Protein AF-A0A942GNR8-F1 (afdb_monomer)

Sequence (118 aa):
LREPFSQRLVIIVHYRSLEGLLPPEVYRCLSNPEVEPWDILPNLAETAQARCFTLIPFSGLGARTGMLLGFKPDVVTVSRGERSWCFESSVVLGLTRRSFGPVAEYEALLPPELLQAG

pLDDT: mean 86.1, std 9.36, range [50.94, 94.69]

Foldseek 3Di:
DAQPPPRFWEKEFELVVCVVVDDPLLSVQLPDPVHDSCVCLVVCVPDPQNVQWDWGWDQDPPRDTDIFIKGFDQWDWDDDVVDIQIDGRRYIYGYDNDDPDPPDPDGIDGDVVSVVVD

Secondary structure (DSSP, 8-state):
-B-TTT--EEEEEEGGGGTTTS-HHHHHHHH-TTS-TTTTHHHHTTSTTGGGEEEEEEE-TTS-EEEEEEE--SEEEEEETTEEEEEESSEEEEEE-S-S-TT---SEE--GGGGT--

Nearest PDB structures (foldseek):
  8u1v-assembly1_B  TM=6.216E-01  e=3.385E+00  Norovirus Hu/GII.4/Sydney/NSW0514/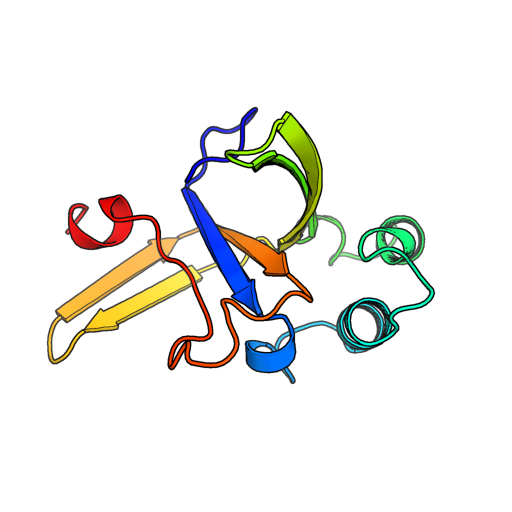2012/AU

Structure (mmCIF, N/CA/C/O backbone):
data_AF-A0A942GNR8-F1
#
_entry.id   AF-A0A942GNR8-F1
#
loop_
_atom_site.group_PDB
_atom_site.id
_atom_site.type_symbol
_atom_site.label_atom_id
_atom_site.label_alt_id
_atom_site.label_comp_id
_atom_site.label_asym_id
_atom_site.label_entity_id
_atom_site.label_seq_id
_atom_site.pdbx_PDB_ins_code
_atom_site.Cartn_x
_atom_site.Cartn_y
_atom_site.Cartn_z
_atom_site.occupancy
_atom_site.B_iso_or_equiv
_atom_site.auth_seq_id
_atom_site.auth_comp_id
_atom_site.auth_asym_id
_atom_site.auth_atom_id
_atom_site.pdbx_PDB_model_num
ATOM 1 N N . LEU A 1 1 ? -5.459 10.924 6.199 1.00 71.62 1 LEU A N 1
ATOM 2 C CA . LEU A 1 1 ? -4.868 11.044 4.838 1.00 71.62 1 LEU A CA 1
ATOM 3 C C . LEU A 1 1 ? -5.948 10.696 3.815 1.00 71.62 1 LEU A C 1
ATOM 5 O O . LEU A 1 1 ? -6.652 9.714 4.040 1.00 71.62 1 LEU A O 1
ATOM 9 N N . ARG A 1 2 ? -6.112 11.483 2.745 1.00 79.19 2 ARG A N 1
ATOM 10 C CA . ARG A 1 2 ? -7.140 11.263 1.711 1.00 79.19 2 ARG A CA 1
ATOM 11 C C . ARG A 1 2 ? -6.538 11.303 0.310 1.00 79.19 2 ARG A C 1
ATOM 13 O O . ARG A 1 2 ? -5.587 12.043 0.077 1.00 79.19 2 ARG A O 1
ATOM 20 N N . GLU A 1 3 ? -7.102 10.516 -0.597 1.00 77.88 3 GLU A N 1
ATOM 21 C CA . GLU A 1 3 ? -6.772 10.545 -2.023 1.00 77.88 3 GLU A CA 1
ATOM 22 C C . GLU A 1 3 ? -7.411 11.795 -2.663 1.00 77.88 3 GLU A C 1
ATOM 24 O O . GLU A 1 3 ? -8.597 12.044 -2.431 1.00 77.88 3 GLU A O 1
ATOM 29 N N . PRO A 1 4 ? -6.655 12.618 -3.409 1.00 73.50 4 PRO A N 1
ATOM 30 C CA . PRO A 1 4 ? -7.090 13.965 -3.779 1.00 73.50 4 PRO A CA 1
ATOM 31 C C . PRO A 1 4 ? -8.331 14.008 -4.680 1.00 73.50 4 PRO A C 1
ATOM 33 O O . PRO A 1 4 ? -9.095 14.968 -4.581 1.00 73.50 4 PRO A O 1
ATOM 36 N N . PHE A 1 5 ? -8.577 12.989 -5.507 1.00 75.69 5 PHE A N 1
ATOM 37 C CA . PHE A 1 5 ? -9.702 12.973 -6.442 1.00 75.69 5 PHE A CA 1
ATOM 38 C C . PHE A 1 5 ? -10.970 12.365 -5.834 1.00 75.69 5 PHE A C 1
ATOM 40 O O . PHE A 1 5 ? -12.015 13.009 -5.836 1.00 75.69 5 PHE A O 1
ATOM 47 N N . SER A 1 6 ? -10.905 11.147 -5.288 1.00 79.25 6 SER A N 1
ATOM 48 C CA . SER A 1 6 ? -12.085 10.464 -4.730 1.00 79.25 6 SER A CA 1
ATOM 49 C C . SER A 1 6 ? -12.329 10.736 -3.247 1.00 79.25 6 SER A C 1
ATOM 51 O O . SER A 1 6 ? -13.329 10.270 -2.702 1.00 79.25 6 SER A O 1
ATOM 53 N N . GLN A 1 7 ? -11.421 11.451 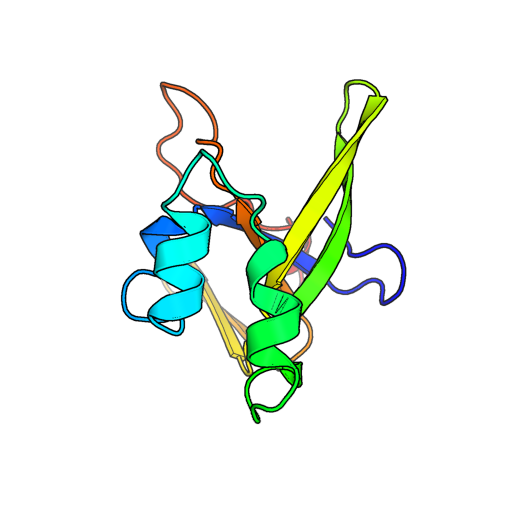-2.573 1.00 84.81 7 GLN A N 1
ATOM 54 C CA . GLN A 1 7 ? -11.472 11.746 -1.135 1.00 84.81 7 GLN A CA 1
ATOM 55 C C . GLN A 1 7 ? -11.519 10.499 -0.231 1.00 84.81 7 GLN A C 1
ATOM 57 O O . GLN A 1 7 ? -11.771 10.617 0.975 1.00 84.81 7 GLN A O 1
ATOM 62 N N . ARG A 1 8 ? -11.232 9.310 -0.783 1.00 87.12 8 ARG A N 1
ATOM 63 C CA . ARG A 1 8 ? -11.134 8.050 -0.036 1.00 87.12 8 ARG A CA 1
ATOM 64 C C . ARG A 1 8 ? -10.025 8.126 1.000 1.00 87.12 8 ARG A C 1
ATOM 66 O O . ARG A 1 8 ? -8.992 8.759 0.770 1.00 87.12 8 ARG A O 1
ATOM 73 N N . LEU A 1 9 ? -10.236 7.464 2.134 1.00 90.75 9 LEU A N 1
ATOM 74 C CA . LEU A 1 9 ? -9.213 7.352 3.168 1.00 90.75 9 LEU A CA 1
ATOM 75 C C . LEU A 1 9 ? -8.064 6.492 2.647 1.00 90.75 9 LEU A C 1
ATOM 77 O O . LEU A 1 9 ? -8.287 5.458 2.018 1.00 90.75 9 LEU A O 1
ATOM 81 N N . VAL A 1 10 ? -6.837 6.932 2.913 1.00 92.62 10 VAL A N 1
ATOM 82 C CA . VAL A 1 10 ? -5.634 6.220 2.479 1.00 92.62 10 VAL A CA 1
ATOM 83 C C . VAL A 1 10 ? -4.854 5.753 3.698 1.00 92.62 10 VAL A C 1
ATOM 85 O O . VAL A 1 10 ? -4.354 6.580 4.460 1.00 92.62 10 VAL A O 1
ATOM 88 N N . ILE A 1 11 ? -4.735 4.437 3.869 1.00 93.75 11 ILE A N 1
ATOM 89 C CA . ILE A 1 11 ? -3.801 3.830 4.824 1.00 93.75 11 ILE A CA 1
ATOM 90 C C . ILE A 1 11 ? -2.468 3.680 4.106 1.00 93.75 11 ILE A C 1
ATOM 92 O O . ILE A 1 11 ? -2.409 3.038 3.062 1.00 93.75 11 ILE A O 1
ATOM 96 N N . ILE A 1 12 ? -1.395 4.258 4.639 1.00 93.12 12 ILE A N 1
ATOM 97 C CA . ILE A 1 12 ? -0.059 4.037 4.075 1.00 93.12 12 ILE A CA 1
ATOM 98 C C . ILE A 1 12 ? 0.521 2.801 4.733 1.00 93.12 12 ILE A C 1
ATOM 100 O O . ILE A 1 12 ? 0.599 2.761 5.953 1.00 93.12 12 ILE A O 1
ATOM 104 N N . VAL A 1 13 ? 0.935 1.812 3.953 1.00 94.25 13 VAL A N 1
ATOM 105 C CA . VAL A 1 13 ? 1.447 0.539 4.472 1.00 94.25 13 VAL A CA 1
ATOM 106 C C . VAL A 1 13 ? 2.750 0.177 3.783 1.00 94.25 13 VAL A C 1
ATOM 108 O O . VAL A 1 13 ? 2.924 0.395 2.578 1.00 94.25 13 VAL A O 1
ATOM 111 N N . HIS A 1 14 ? 3.690 -0.357 4.556 1.00 93.75 14 HIS A N 1
ATOM 112 C CA . HIS A 1 14 ? 4.916 -0.893 3.999 1.00 93.75 14 HIS A CA 1
ATOM 113 C C . HIS A 1 14 ? 4.597 -2.148 3.176 1.00 93.75 14 HIS A C 1
ATOM 115 O O . HIS A 1 14 ? 3.924 -3.054 3.658 1.00 93.75 14 HIS A O 1
ATOM 121 N N . TYR A 1 15 ? 5.081 -2.234 1.932 1.00 93.69 15 TYR A N 1
ATOM 122 C CA . TYR A 1 15 ? 4.672 -3.321 1.023 1.00 93.69 15 TYR A CA 1
ATOM 123 C C . TYR A 1 15 ? 4.957 -4.731 1.572 1.00 93.69 15 TYR A C 1
ATOM 125 O O . TYR A 1 15 ? 4.219 -5.665 1.271 1.00 93.69 15 TYR A O 1
ATOM 133 N N . ARG A 1 16 ? 6.011 -4.879 2.387 1.00 93.06 16 ARG A N 1
ATOM 134 C CA . ARG A 1 16 ? 6.390 -6.158 3.016 1.00 93.06 16 ARG A CA 1
ATOM 135 C C . ARG A 1 16 ? 5.300 -6.730 3.921 1.00 93.06 16 ARG A C 1
ATOM 137 O O . ARG A 1 16 ? 5.152 -7.941 3.975 1.00 93.06 16 ARG A O 1
ATOM 144 N N . SER A 1 17 ? 4.489 -5.885 4.555 1.00 92.00 17 SER A N 1
ATOM 145 C CA . SER A 1 17 ? 3.373 -6.325 5.404 1.00 92.00 17 SER A CA 1
ATOM 146 C C . SER A 1 17 ? 2.249 -7.000 4.612 1.00 92.00 17 SER A C 1
ATOM 148 O O . SER A 1 17 ? 1.346 -7.584 5.199 1.00 92.00 17 SER A O 1
ATOM 150 N N . LEU A 1 18 ? 2.280 -6.898 3.278 1.00 91.69 18 LEU A N 1
ATOM 151 C CA . LEU A 1 18 ? 1.318 -7.512 2.364 1.00 91.69 18 LEU A CA 1
ATOM 152 C C . LEU A 1 18 ? 1.927 -8.679 1.569 1.00 91.69 18 LEU A C 1
ATOM 154 O O . LEU A 1 18 ? 1.384 -9.072 0.531 1.00 91.69 18 LEU A O 1
ATOM 158 N N . GLU A 1 19 ? 3.059 -9.225 2.017 1.00 91.88 19 GLU A N 1
ATOM 159 C CA . GLU A 1 19 ? 3.629 -10.438 1.434 1.00 91.88 19 GLU A CA 1
ATOM 160 C C . GLU A 1 19 ? 2.604 -11.582 1.467 1.00 91.88 19 GLU A C 1
ATOM 162 O O . GLU A 1 19 ? 1.949 -11.831 2.476 1.00 91.88 19 GLU A O 1
ATOM 167 N N . GLY A 1 20 ? 2.405 -12.240 0.322 1.00 90.44 20 GLY A N 1
ATOM 168 C CA . GLY A 1 20 ? 1.382 -13.278 0.152 1.00 90.44 20 GLY A CA 1
ATOM 169 C C . GLY A 1 20 ? -0.050 -12.770 -0.074 1.00 90.44 20 GLY A C 1
ATOM 170 O O . GLY A 1 20 ? -0.892 -13.558 -0.496 1.00 90.44 20 GLY A O 1
ATOM 171 N N . LEU A 1 21 ? -0.332 -11.478 0.142 1.00 89.88 21 LEU A N 1
ATOM 172 C CA . LEU A 1 21 ? -1.639 -10.865 -0.154 1.00 89.88 21 LEU A CA 1
ATOM 173 C C . LEU A 1 21 ? -1.674 -10.167 -1.517 1.00 89.88 21 LEU A C 1
ATOM 175 O O . LEU A 1 21 ? -2.723 -10.093 -2.155 1.00 89.88 21 LEU A O 1
ATOM 179 N N . LEU A 1 22 ? -0.536 -9.635 -1.965 1.00 91.19 22 LEU A N 1
ATOM 180 C CA . LEU A 1 22 ? -0.417 -9.011 -3.281 1.00 91.19 22 LEU A CA 1
ATOM 181 C C . LEU A 1 22 ? -0.158 -10.055 -4.377 1.00 91.19 22 LEU A C 1
ATOM 183 O O . LEU A 1 22 ? 0.502 -11.065 -4.115 1.00 91.19 22 LEU A O 1
ATOM 187 N N . PRO A 1 23 ? -0.578 -9.788 -5.629 1.00 90.69 23 PRO A N 1
ATOM 188 C CA . PRO A 1 23 ? -0.134 -10.576 -6.769 1.00 90.69 23 PRO A CA 1
ATOM 189 C C . PRO A 1 23 ? 1.407 -10.644 -6.821 1.00 90.69 23 PRO A C 1
ATOM 191 O O . PRO A 1 23 ? 2.066 -9.615 -6.611 1.00 90.69 23 PRO A O 1
ATOM 194 N N . PRO A 1 24 ? 2.012 -11.816 -7.092 1.00 91.56 24 PRO A N 1
ATOM 195 C CA . PRO A 1 24 ? 3.464 -11.999 -7.013 1.00 91.56 24 PRO A CA 1
ATOM 196 C C . PRO A 1 24 ? 4.278 -11.019 -7.870 1.00 91.56 24 PRO A C 1
ATOM 198 O O . PRO A 1 24 ? 5.361 -10.581 -7.486 1.00 91.56 24 PRO A O 1
ATOM 201 N N . GLU A 1 25 ? 3.781 -10.654 -9.045 1.00 91.69 25 GLU A N 1
ATOM 202 C CA . GLU A 1 25 ? 4.380 -9.669 -9.945 1.00 91.69 25 GLU A CA 1
ATOM 203 C C . GLU A 1 25 ? 4.378 -8.251 -9.365 1.00 91.69 25 GLU A C 1
ATOM 205 O O . GLU A 1 25 ? 5.383 -7.547 -9.484 1.00 91.69 25 GLU A O 1
ATOM 210 N N . VAL A 1 26 ? 3.316 -7.867 -8.655 1.00 92.69 26 VAL A N 1
ATOM 211 C CA . VAL A 1 26 ? 3.223 -6.572 -7.972 1.00 92.69 26 VAL A CA 1
ATOM 212 C C . VAL A 1 26 ? 4.193 -6.527 -6.803 1.00 92.69 26 VAL A C 1
ATOM 214 O O . VAL A 1 26 ? 4.949 -5.565 -6.667 1.00 92.69 26 VAL A O 1
ATOM 217 N N . TYR A 1 27 ? 4.233 -7.587 -5.993 1.00 93.94 27 TYR A N 1
ATOM 218 C CA . TYR A 1 27 ? 5.173 -7.677 -4.877 1.00 93.94 27 TYR A CA 1
ATOM 219 C C . TYR A 1 27 ? 6.630 -7.625 -5.359 1.00 93.94 27 TYR A C 1
ATOM 221 O O . TYR A 1 27 ? 7.429 -6.856 -4.824 1.00 93.94 27 TYR A O 1
ATOM 229 N N . ARG A 1 28 ? 6.973 -8.363 -6.426 1.00 93.56 28 ARG A N 1
ATOM 230 C CA . ARG A 1 28 ? 8.313 -8.309 -7.038 1.00 93.56 28 ARG A CA 1
ATOM 231 C C . ARG A 1 28 ? 8.668 -6.907 -7.530 1.00 93.56 28 ARG A C 1
ATOM 233 O O . ARG A 1 28 ? 9.765 -6.438 -7.233 1.00 93.56 28 ARG A O 1
ATOM 240 N N . CYS A 1 29 ? 7.752 -6.221 -8.215 1.00 94.00 29 CYS A N 1
ATOM 241 C CA . CYS A 1 29 ? 7.958 -4.832 -8.637 1.00 94.00 29 CYS A CA 1
ATOM 242 C C . CYS A 1 29 ? 8.205 -3.907 -7.431 1.00 94.00 29 CYS A C 1
ATOM 244 O O . CYS A 1 29 ? 9.167 -3.141 -7.415 1.00 94.00 29 CYS A O 1
ATOM 246 N N . LEU A 1 30 ? 7.409 -4.028 -6.366 1.00 93.25 30 LEU A N 1
ATOM 247 C CA . LEU A 1 30 ? 7.584 -3.251 -5.135 1.00 93.25 30 LEU A CA 1
ATOM 248 C C . LEU A 1 30 ? 8.897 -3.562 -4.408 1.00 93.25 30 LEU A C 1
ATOM 250 O O . LEU A 1 30 ? 9.469 -2.660 -3.800 1.00 93.25 30 LEU A O 1
ATOM 254 N N . SER A 1 31 ? 9.396 -4.795 -4.491 1.00 93.75 31 SER A N 1
ATOM 255 C CA . SER A 1 31 ? 10.653 -5.203 -3.856 1.00 93.75 31 SER A CA 1
ATOM 256 C C . SER A 1 31 ? 11.912 -4.726 -4.588 1.00 93.75 31 SER A C 1
ATOM 258 O O . SER A 1 31 ? 12.974 -4.645 -3.972 1.00 93.75 31 SER A O 1
ATOM 260 N N . ASN A 1 32 ? 11.805 -4.394 -5.879 1.00 94.38 32 ASN A N 1
ATOM 261 C CA . ASN A 1 32 ? 12.940 -3.980 -6.695 1.00 94.38 32 ASN A CA 1
ATOM 262 C C . ASN A 1 32 ? 13.167 -2.455 -6.586 1.00 94.38 32 ASN A C 1
ATOM 264 O O . ASN A 1 32 ? 12.316 -1.690 -7.039 1.00 94.38 32 ASN A O 1
ATOM 268 N N . PRO A 1 33 ? 14.290 -1.987 -6.007 1.00 90.69 33 PRO A N 1
ATOM 269 C CA . PRO A 1 33 ? 14.553 -0.559 -5.839 1.00 90.69 33 PRO A CA 1
ATOM 270 C C . PRO A 1 33 ? 14.859 0.178 -7.153 1.00 90.69 33 PRO A C 1
ATOM 272 O O . PRO A 1 33 ? 14.735 1.398 -7.175 1.00 90.69 33 PRO A O 1
ATOM 275 N N . GLU A 1 34 ? 15.224 -0.537 -8.222 1.00 93.19 34 GLU A N 1
ATOM 276 C CA . GLU A 1 34 ? 15.647 0.031 -9.515 1.00 93.19 34 GLU A CA 1
ATOM 277 C C . GLU A 1 34 ? 14.476 0.429 -10.431 1.00 93.19 34 GLU A C 1
ATOM 279 O O . GLU A 1 34 ? 14.679 1.105 -11.434 1.00 93.19 34 GLU A O 1
ATOM 284 N N . VAL A 1 35 ? 13.254 -0.011 -10.120 1.00 93.12 35 VAL A N 1
ATOM 285 C CA . VAL A 1 35 ? 12.042 0.273 -10.913 1.00 93.12 35 VAL A CA 1
ATOM 286 C C . VAL A 1 35 ? 11.078 1.105 -10.095 1.00 93.12 35 VAL A C 1
ATOM 288 O O . VAL A 1 35 ? 11.071 0.990 -8.870 1.00 93.12 35 VAL A O 1
ATOM 291 N N . GLU A 1 36 ? 10.210 1.892 -10.714 1.00 91.62 36 GLU A N 1
ATOM 292 C CA . GLU A 1 36 ? 9.176 2.592 -9.958 1.00 91.62 36 GLU A CA 1
ATOM 293 C C . GLU A 1 36 ? 8.009 1.647 -9.622 1.00 91.62 36 GLU A C 1
ATOM 295 O O . GLU A 1 36 ? 7.670 0.765 -10.414 1.00 91.62 36 GLU A O 1
ATOM 300 N N . PRO A 1 37 ? 7.346 1.801 -8.457 1.00 90.31 37 PRO A N 1
ATOM 301 C CA . PRO A 1 37 ? 6.235 0.934 -8.054 1.00 90.31 37 PRO A CA 1
ATOM 302 C C . PRO A 1 37 ? 5.098 0.815 -9.075 1.00 90.31 37 PRO A C 1
ATOM 304 O O . PRO A 1 37 ? 4.381 -0.181 -9.084 1.00 90.31 37 PRO A O 1
ATOM 307 N N . TRP A 1 38 ? 4.887 1.839 -9.901 1.00 91.00 38 TRP A N 1
ATOM 308 C CA . TRP A 1 38 ? 3.802 1.894 -10.881 1.00 91.00 38 TRP A CA 1
ATOM 309 C C . TRP A 1 38 ? 4.170 1.344 -12.258 1.00 91.00 38 TRP A C 1
ATOM 311 O O . TRP A 1 38 ? 3.283 1.220 -13.102 1.00 91.00 38 TRP A O 1
ATOM 321 N N . ASP A 1 39 ? 5.425 0.955 -12.482 1.00 92.38 39 ASP A N 1
ATOM 322 C CA . ASP A 1 39 ? 5.864 0.377 -13.758 1.00 92.38 39 ASP A CA 1
ATOM 323 C C . ASP A 1 39 ? 5.188 -0.973 -14.050 1.00 92.38 39 ASP A C 1
ATOM 325 O O . ASP A 1 39 ? 5.176 -1.426 -15.189 1.00 92.38 39 ASP A O 1
ATOM 329 N N . ILE A 1 40 ? 4.568 -1.601 -13.042 1.00 91.00 40 ILE A N 1
ATOM 330 C CA . ILE A 1 40 ? 3.765 -2.822 -13.19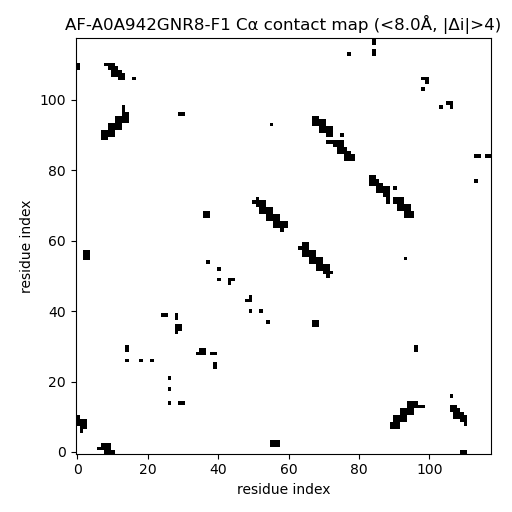4 1.00 91.00 40 ILE A CA 1
ATOM 331 C C . ILE A 1 40 ? 2.366 -2.570 -13.783 1.00 91.00 40 ILE A C 1
ATOM 333 O O . ILE A 1 40 ? 1.725 -3.503 -14.262 1.00 91.00 40 ILE A O 1
ATOM 337 N N . LEU A 1 41 ? 1.860 -1.329 -13.759 1.00 90.19 41 LEU A N 1
ATOM 338 C CA . LEU A 1 41 ? 0.486 -1.018 -14.179 1.00 90.19 41 LEU A C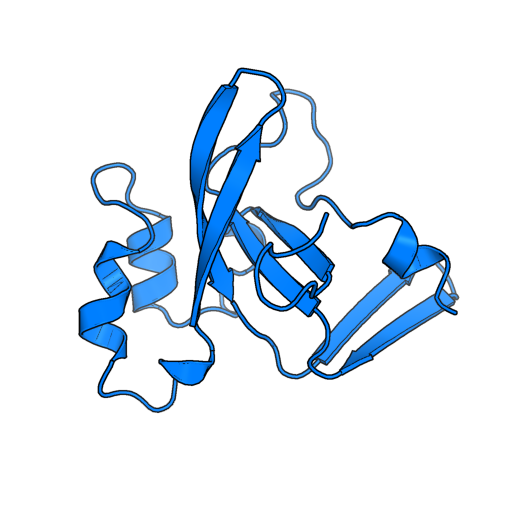A 1
ATOM 339 C C . LEU A 1 41 ? 0.165 -1.425 -15.629 1.00 90.19 41 LEU A C 1
ATOM 341 O O . LEU A 1 41 ? -0.915 -1.984 -15.831 1.00 90.19 41 LEU A O 1
ATOM 345 N N . PRO A 1 42 ? 1.048 -1.220 -16.630 1.00 89.44 42 PRO A N 1
ATOM 346 C CA . PRO A 1 42 ? 0.800 -1.685 -17.994 1.00 89.44 42 PRO A CA 1
ATOM 347 C C . PRO A 1 42 ? 0.600 -3.202 -18.073 1.00 89.44 42 PRO A C 1
ATOM 349 O O . PRO A 1 4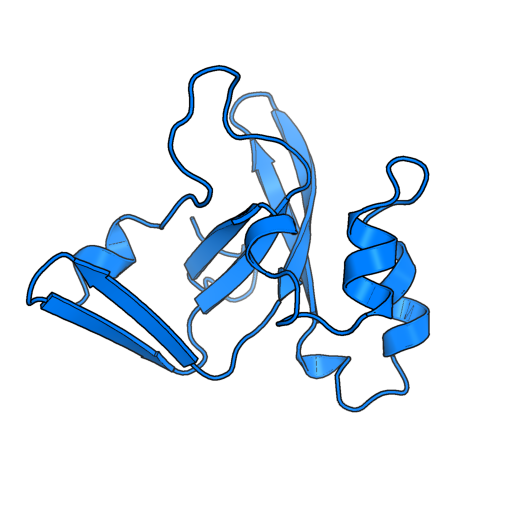2 ? -0.292 -3.666 -18.773 1.00 89.44 42 PRO A O 1
ATOM 352 N N . ASN A 1 43 ? 1.370 -3.976 -17.301 1.00 86.94 43 ASN A N 1
ATOM 353 C CA . ASN A 1 43 ? 1.259 -5.436 -17.249 1.00 86.94 43 ASN A CA 1
ATOM 354 C C . ASN A 1 43 ? -0.050 -5.900 -16.601 1.00 86.94 43 ASN A C 1
ATOM 356 O O . ASN A 1 43 ? -0.550 -6.975 -16.922 1.00 86.94 43 ASN A O 1
ATOM 360 N N . LEU A 1 44 ? -0.604 -5.101 -15.688 1.00 86.62 44 LEU A N 1
ATOM 361 C CA . LEU A 1 44 ? -1.871 -5.406 -15.033 1.00 86.62 44 LEU A CA 1
ATOM 362 C C . LEU A 1 44 ? -3.081 -4.996 -15.864 1.00 86.62 44 LEU A C 1
ATOM 364 O O . LEU A 1 44 ? -4.153 -5.531 -15.606 1.00 86.62 44 LEU A O 1
ATOM 368 N N . ALA A 1 45 ? -2.941 -4.075 -16.822 1.00 81.62 45 ALA A N 1
ATOM 369 C CA . ALA A 1 45 ? -4.057 -3.430 -17.519 1.00 81.62 45 ALA A CA 1
ATOM 370 C C . ALA A 1 45 ? -5.027 -4.414 -18.199 1.00 81.62 45 ALA A C 1
ATOM 372 O O . ALA A 1 45 ? -6.225 -4.148 -18.256 1.00 81.62 45 ALA A O 1
ATOM 373 N N . GLU A 1 46 ? -4.530 -5.564 -18.657 1.00 77.38 46 GLU A N 1
ATOM 374 C CA . GLU A 1 46 ? -5.336 -6.606 -19.312 1.00 77.38 46 GLU A CA 1
ATOM 375 C C . GLU A 1 46 ? -5.908 -7.649 -18.336 1.00 77.38 46 GLU A C 1
ATOM 377 O O . GLU A 1 46 ? -6.614 -8.575 -18.731 1.00 77.38 46 GLU A O 1
ATOM 382 N N . THR A 1 47 ? -5.629 -7.508 -17.040 1.00 83.00 47 THR A N 1
ATOM 383 C CA . THR A 1 47 ? -6.067 -8.445 -16.004 1.00 83.00 47 THR A CA 1
ATOM 384 C C . THR A 1 47 ? -7.291 -7.919 -15.256 1.00 83.00 47 THR A C 1
ATOM 386 O O . THR A 1 47 ? -7.480 -6.715 -15.072 1.00 83.00 47 THR A O 1
ATOM 389 N N . ALA A 1 48 ? -8.088 -8.829 -14.692 1.00 81.75 48 ALA A N 1
ATOM 390 C CA . ALA A 1 48 ? -9.169 -8.458 -13.773 1.00 81.75 48 ALA A CA 1
ATOM 391 C C . ALA A 1 48 ? -8.666 -7.718 -12.513 1.00 81.75 48 ALA A C 1
ATOM 393 O O . ALA A 1 48 ? -9.454 -7.069 -11.824 1.00 81.75 48 ALA A O 1
ATOM 394 N N . GLN A 1 49 ? -7.365 -7.805 -12.213 1.00 79.94 49 GLN A N 1
ATOM 395 C CA . GLN A 1 49 ? -6.720 -7.154 -11.076 1.00 79.94 49 GLN A CA 1
ATOM 396 C C . GLN A 1 49 ? -6.395 -5.678 -11.345 1.00 79.94 49 GLN A C 1
ATOM 398 O O . GLN A 1 49 ? -6.191 -4.939 -10.383 1.00 79.94 49 GLN A O 1
ATOM 403 N N . ALA A 1 50 ? -6.427 -5.204 -12.601 1.00 83.25 50 ALA A N 1
ATOM 404 C CA . ALA A 1 50 ? -6.174 -3.799 -12.949 1.00 83.25 50 ALA A CA 1
ATOM 405 C C . ALA A 1 50 ? -7.019 -2.828 -12.108 1.00 83.25 50 ALA A C 1
ATOM 407 O O . ALA A 1 50 ? -6.536 -1.809 -11.620 1.00 83.25 50 ALA A O 1
ATOM 408 N N . ARG A 1 51 ? -8.291 -3.185 -11.882 1.00 85.12 51 ARG A N 1
ATOM 409 C CA . ARG A 1 51 ? -9.257 -2.383 -11.113 1.00 85.12 51 ARG A CA 1
ATOM 410 C C . ARG A 1 51 ? -8.873 -2.204 -9.643 1.00 85.12 51 ARG A C 1
ATOM 412 O O . ARG A 1 51 ? -9.320 -1.244 -9.012 1.00 85.12 51 ARG A O 1
ATOM 419 N N . CYS A 1 52 ? -8.065 -3.119 -9.109 1.00 89.50 52 CYS A N 1
ATOM 420 C CA . CYS A 1 52 ? -7.599 -3.103 -7.729 1.00 89.50 52 CYS A CA 1
ATOM 421 C C . CYS A 1 52 ? -6.414 -2.154 -7.539 1.00 89.50 52 CYS A C 1
ATOM 423 O O . CYS A 1 52 ? -6.090 -1.848 -6.400 1.00 89.50 52 CYS A O 1
ATOM 425 N N . PHE A 1 53 ? -5.790 -1.651 -8.608 1.00 92.50 53 PHE A N 1
ATOM 426 C CA . PHE A 1 53 ? -4.643 -0.753 -8.508 1.00 92.50 53 PHE A CA 1
ATOM 427 C C . PHE A 1 53 ? -4.960 0.651 -9.032 1.00 92.50 53 PHE A C 1
ATOM 429 O O . PHE A 1 53 ? -5.839 0.858 -9.867 1.00 92.50 53 PHE A O 1
ATOM 436 N N . THR A 1 54 ? -4.296 1.661 -8.475 1.00 91.38 54 THR A N 1
ATOM 437 C CA . THR A 1 54 ? -4.456 3.066 -8.875 1.00 91.38 54 THR A CA 1
ATOM 438 C C . THR A 1 54 ? -3.195 3.853 -8.563 1.00 91.38 54 THR A C 1
ATOM 440 O O . THR A 1 54 ? -2.435 3.471 -7.681 1.00 91.38 54 THR A O 1
ATOM 443 N N . LEU A 1 55 ? -2.988 4.984 -9.228 1.00 91.88 55 LEU A N 1
ATOM 444 C CA . LEU A 1 55 ? -1.992 5.962 -8.795 1.00 91.88 55 LEU A CA 1
ATOM 445 C C . LEU A 1 55 ? -2.614 6.928 -7.790 1.00 91.88 55 LEU A C 1
ATOM 447 O O . LEU A 1 55 ? -3.740 7.386 -7.987 1.00 91.88 55 LEU A O 1
ATOM 451 N N . ILE A 1 56 ? -1.880 7.221 -6.718 1.00 90.94 56 ILE A N 1
ATOM 452 C CA . ILE A 1 56 ? -2.258 8.201 -5.699 1.00 90.94 56 ILE A CA 1
ATOM 453 C C . ILE A 1 56 ? -1.180 9.286 -5.672 1.00 90.94 56 ILE A C 1
ATOM 455 O O . ILE A 1 56 ? -0.078 9.028 -5.175 1.00 90.94 56 ILE A O 1
ATOM 459 N N . PRO A 1 57 ? -1.465 10.498 -6.174 1.00 88.38 57 PRO A N 1
ATOM 460 C CA . PRO A 1 57 ? -0.573 11.619 -5.957 1.00 88.38 57 PRO A CA 1
ATOM 461 C C . PRO A 1 57 ? -0.645 12.052 -4.492 1.00 88.38 57 PRO A C 1
ATOM 463 O O . PRO A 1 57 ? -1.725 12.126 -3.902 1.00 88.38 57 PRO A O 1
ATOM 466 N N . PHE A 1 58 ? 0.508 12.353 -3.902 1.00 83.31 58 PHE A N 1
ATOM 467 C CA . PHE A 1 58 ? 0.597 12.855 -2.535 1.00 83.31 58 PHE A CA 1
ATOM 468 C C . PHE A 1 58 ? 1.593 14.011 -2.426 1.00 83.31 58 PHE A C 1
ATOM 470 O O . PHE A 1 58 ? 2.563 14.109 -3.181 1.00 83.31 58 PHE A O 1
ATOM 477 N N . SER A 1 59 ? 1.365 14.880 -1.446 1.00 73.75 59 SER A N 1
ATOM 478 C CA . SER A 1 59 ? 2.280 15.949 -1.056 1.00 73.75 59 SER A CA 1
ATOM 479 C C . SER A 1 59 ? 2.785 15.694 0.363 1.00 73.75 59 SER A C 1
ATOM 481 O O . SER A 1 59 ? 2.011 15.545 1.308 1.00 73.75 59 SER A O 1
ATOM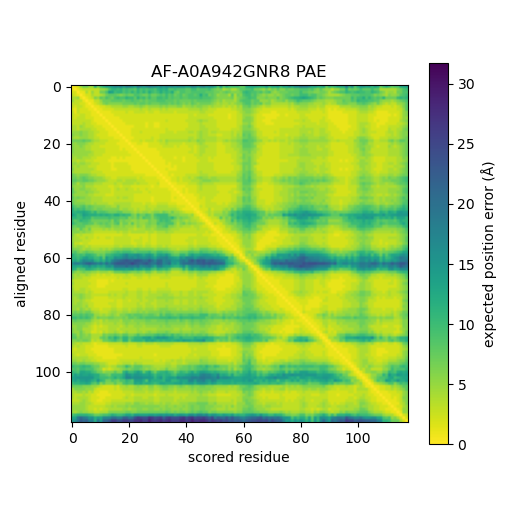 483 N N . GLY A 1 60 ? 4.106 15.595 0.516 1.00 68.25 60 GLY A N 1
ATOM 484 C CA . GLY A 1 60 ? 4.741 15.553 1.834 1.00 68.25 60 GLY A CA 1
ATOM 485 C C . GLY A 1 60 ? 4.971 16.956 2.402 1.00 68.25 60 GLY A C 1
ATOM 486 O O . GLY A 1 60 ? 5.046 17.928 1.652 1.00 68.25 60 GLY A O 1
ATOM 487 N N . LEU A 1 61 ? 5.192 17.049 3.720 1.00 60.91 61 LEU A N 1
ATOM 488 C CA . LEU A 1 61 ? 5.482 18.302 4.446 1.00 60.91 61 LEU A CA 1
ATOM 489 C C . LEU A 1 61 ? 6.718 19.080 3.927 1.00 60.91 61 LEU A C 1
ATOM 491 O O . LEU A 1 61 ? 6.919 20.223 4.312 1.00 60.91 61 LEU A O 1
ATOM 495 N N . GLY A 1 62 ? 7.531 18.492 3.041 1.00 57.56 62 GLY A N 1
ATOM 496 C CA . GLY A 1 62 ? 8.740 19.096 2.462 1.00 57.56 62 GLY A CA 1
ATOM 497 C C . GLY A 1 62 ? 8.656 19.439 0.969 1.00 57.56 62 GLY A C 1
ATOM 498 O O . GLY A 1 62 ? 9.674 19.353 0.288 1.00 57.56 62 GLY A O 1
ATOM 499 N N . ALA A 1 63 ? 7.466 19.740 0.434 1.00 52.41 63 ALA A N 1
ATOM 500 C CA . ALA A 1 63 ? 7.242 20.174 -0.959 1.00 52.41 63 ALA A CA 1
ATOM 501 C C . ALA A 1 63 ? 7.683 19.192 -2.069 1.00 52.41 63 ALA A C 1
ATOM 503 O O . ALA A 1 63 ? 7.708 19.543 -3.246 1.00 52.41 63 ALA A O 1
ATOM 504 N N . ARG A 1 64 ? 7.977 17.932 -1.727 1.00 59.97 64 ARG A N 1
ATOM 505 C CA . ARG A 1 64 ? 8.119 16.858 -2.715 1.00 59.97 64 ARG A CA 1
ATOM 506 C C . ARG A 1 64 ? 6.735 16.289 -3.011 1.00 59.97 64 ARG A C 1
ATOM 508 O O . ARG A 1 64 ? 6.154 15.604 -2.168 1.00 59.97 64 ARG A O 1
ATOM 515 N N . THR A 1 65 ? 6.212 16.599 -4.193 1.00 71.44 65 THR A N 1
ATOM 516 C CA . THR A 1 65 ? 5.098 15.857 -4.789 1.00 71.44 65 THR A CA 1
ATOM 517 C C . THR A 1 65 ? 5.604 14.476 -5.180 1.00 71.44 65 THR A C 1
ATOM 519 O O . THR A 1 65 ? 6.657 14.359 -5.810 1.00 71.44 65 THR A O 1
ATOM 522 N N . GLY A 1 66 ? 4.888 13.434 -4.782 1.00 83.81 66 GLY A N 1
ATOM 523 C CA . GLY A 1 66 ? 5.228 12.054 -5.100 1.00 83.81 66 GLY A CA 1
ATOM 524 C C . GLY A 1 66 ? 4.010 11.270 -5.559 1.00 83.81 66 GLY A C 1
ATOM 525 O O . GLY A 1 66 ? 2.875 11.738 -5.469 1.00 83.81 66 GLY A O 1
ATOM 526 N N . MET A 1 67 ? 4.268 10.059 -6.034 1.00 88.88 67 MET A N 1
ATOM 527 C CA . MET A 1 67 ? 3.253 9.087 -6.419 1.00 88.88 67 MET A CA 1
ATOM 528 C C . MET A 1 67 ? 3.363 7.853 -5.527 1.00 88.88 67 MET A C 1
ATOM 530 O O . MET A 1 67 ? 4.459 7.455 -5.129 1.00 88.88 67 MET A O 1
ATOM 534 N N . LEU A 1 68 ? 2.221 7.249 -5.219 1.00 91.50 68 LEU A N 1
ATOM 535 C CA . LEU A 1 68 ? 2.125 5.934 -4.594 1.00 91.50 68 LEU A CA 1
ATOM 536 C C . LEU A 1 68 ? 1.314 5.010 -5.492 1.00 91.50 68 LEU A C 1
ATOM 538 O O . LEU A 1 68 ? 0.317 5.428 -6.087 1.00 91.50 68 LEU A O 1
ATOM 542 N N . LEU A 1 69 ? 1.704 3.737 -5.522 1.00 93.81 69 LEU A N 1
ATOM 543 C CA . LEU A 1 69 ? 0.821 2.685 -6.000 1.00 93.81 69 LEU A CA 1
ATOM 544 C C . LEU A 1 69 ? -0.231 2.429 -4.916 1.00 93.81 69 LEU A C 1
ATOM 546 O O . LEU A 1 69 ? 0.094 2.051 -3.792 1.00 93.81 69 LEU A O 1
ATOM 550 N N . GLY A 1 70 ? -1.488 2.679 -5.245 1.00 94.00 70 GLY A N 1
ATOM 551 C CA . GLY A 1 70 ? -2.641 2.381 -4.415 1.00 94.00 70 GLY A CA 1
ATOM 552 C C . GLY A 1 70 ? -3.191 0.993 -4.719 1.00 94.00 70 GLY A C 1
ATOM 553 O O . GLY A 1 70 ? -3.346 0.645 -5.886 1.00 94.00 70 GLY A O 1
ATOM 554 N N . PHE A 1 71 ? -3.542 0.242 -3.682 1.00 93.88 71 PHE A N 1
ATOM 555 C CA . PHE A 1 71 ? -4.280 -1.014 -3.750 1.00 93.88 71 PHE A CA 1
ATOM 556 C C . PHE A 1 71 ? -5.667 -0.835 -3.118 1.00 93.88 71 PHE A C 1
ATOM 558 O O . PHE A 1 71 ? -5.795 -0.286 -2.026 1.00 93.88 71 PHE A O 1
ATOM 565 N N . LYS A 1 72 ? -6.715 -1.260 -3.821 1.00 92.31 72 LYS A N 1
ATOM 566 C CA . LYS A 1 72 ? -8.127 -1.154 -3.440 1.00 92.31 72 LYS A CA 1
ATOM 567 C C . LYS A 1 72 ? -8.610 -2.539 -2.992 1.00 92.31 72 LYS A C 1
ATOM 569 O O . LYS A 1 72 ? -9.026 -3.320 -3.849 1.00 92.31 72 LYS A O 1
ATOM 574 N N . PRO A 1 73 ? -8.517 -2.861 -1.693 1.00 90.88 73 PRO A N 1
ATOM 575 C CA . PRO A 1 73 ? -9.104 -4.081 -1.157 1.00 90.88 73 PRO A CA 1
ATOM 576 C C . PRO A 1 73 ? -10.634 -3.990 -1.160 1.00 90.88 73 PRO A C 1
ATOM 578 O O . PRO A 1 73 ? -11.200 -2.895 -1.109 1.00 90.88 73 PRO A O 1
ATOM 581 N N . ASP A 1 74 ? -11.298 -5.144 -1.158 1.00 89.31 74 ASP A N 1
ATOM 582 C CA . ASP A 1 74 ? -12.756 -5.210 -1.016 1.00 89.31 74 ASP A CA 1
ATOM 583 C C . ASP A 1 74 ? -13.191 -4.785 0.399 1.00 89.31 74 ASP A C 1
ATOM 585 O O . ASP A 1 74 ? -14.131 -4.002 0.565 1.00 89.31 74 ASP A O 1
ATOM 589 N N . VAL A 1 75 ? -12.454 -5.253 1.415 1.00 91.19 75 VAL A N 1
ATOM 590 C CA . VAL A 1 75 ? -12.718 -5.006 2.838 1.00 91.19 75 VAL A CA 1
ATOM 591 C C . VAL A 1 75 ? -11.415 -4.718 3.581 1.00 91.19 75 VAL A C 1
ATOM 593 O O . VAL A 1 75 ? -10.403 -5.385 3.367 1.00 91.19 75 VAL A O 1
ATOM 596 N N . VAL A 1 76 ? -11.451 -3.744 4.490 1.00 91.81 76 VAL A N 1
ATOM 597 C CA . VAL A 1 76 ? -10.394 -3.490 5.475 1.00 91.81 76 VAL A CA 1
ATOM 598 C C . VAL A 1 76 ? -10.987 -3.578 6.871 1.00 91.81 76 VAL A C 1
ATOM 600 O O . VAL A 1 76 ? -11.917 -2.844 7.195 1.00 91.81 76 VAL A O 1
ATOM 603 N N . THR A 1 77 ? -10.399 -4.417 7.719 1.00 92.44 77 THR A N 1
ATOM 604 C CA . THR A 1 77 ? -10.747 -4.486 9.141 1.00 92.44 77 THR A CA 1
ATOM 605 C C . THR A 1 77 ? -9.606 -3.915 9.966 1.00 92.44 77 THR A C 1
ATOM 607 O O . THR A 1 77 ? -8.469 -4.370 9.869 1.00 92.44 77 THR A O 1
ATOM 610 N N . VAL A 1 78 ? -9.909 -2.920 10.794 1.00 91.44 78 VAL A N 1
ATOM 611 C CA . VAL A 1 78 ? -8.984 -2.364 11.786 1.00 91.44 78 VAL A CA 1
ATOM 612 C C . VAL A 1 78 ? -9.417 -2.869 13.154 1.00 91.44 78 VAL A C 1
ATOM 614 O O . VAL A 1 78 ? -10.564 -2.670 13.535 1.00 91.44 78 VAL A O 1
ATOM 617 N N . SER A 1 79 ? -8.524 -3.507 13.905 1.00 90.62 79 SER A N 1
ATOM 618 C CA . SER A 1 79 ? -8.817 -4.035 15.244 1.00 90.62 79 SER A CA 1
ATOM 619 C C . SER A 1 79 ? -7.907 -3.418 16.304 1.00 90.62 79 SER A C 1
ATOM 621 O O . SER A 1 79 ? -6.700 -3.295 16.098 1.00 90.62 79 SER A O 1
ATOM 623 N N . ARG A 1 80 ? -8.471 -3.062 17.463 1.00 88.75 80 ARG A N 1
ATOM 624 C CA . ARG A 1 80 ? -7.744 -2.571 18.642 1.00 88.75 80 ARG A CA 1
ATOM 625 C C . ARG A 1 80 ? -8.355 -3.163 19.913 1.00 88.75 80 ARG A C 1
ATOM 627 O O . ARG A 1 80 ? -9.378 -2.675 20.396 1.00 88.75 80 ARG A O 1
ATOM 634 N N . GLY A 1 81 ? -7.697 -4.176 20.478 1.00 89.62 81 GLY A N 1
ATOM 635 C CA . GLY A 1 81 ? -8.273 -4.969 21.571 1.00 89.62 81 GLY A CA 1
ATOM 636 C C . GLY A 1 81 ? -9.590 -5.607 21.122 1.00 89.62 81 GLY A C 1
ATOM 637 O O . GLY A 1 81 ? -9.661 -6.131 20.017 1.00 89.62 81 GLY A O 1
ATOM 638 N N . GLU A 1 82 ? -10.641 -5.467 21.929 1.00 90.38 82 GLU A N 1
ATOM 639 C CA . GLU A 1 82 ? -11.992 -5.980 21.630 1.00 90.38 82 GLU A CA 1
ATOM 640 C C . GLU A 1 82 ? -12.776 -5.146 20.598 1.00 90.38 82 GLU A C 1
ATOM 642 O O . GLU A 1 82 ? -13.902 -5.487 20.242 1.00 90.38 82 GLU A O 1
ATOM 647 N N . ARG A 1 83 ? -12.232 -4.012 20.138 1.00 90.12 83 ARG A N 1
ATOM 648 C CA . ARG A 1 83 ? -12.908 -3.145 19.162 1.00 90.12 83 ARG A CA 1
ATOM 649 C C . ARG A 1 83 ? -12.436 -3.456 17.751 1.00 90.12 83 ARG A C 1
ATOM 651 O O . ARG A 1 83 ? -11.233 -3.556 17.513 1.00 90.12 83 ARG A O 1
ATOM 658 N N . SER A 1 84 ? -13.371 -3.512 16.809 1.00 91.50 84 SER A N 1
ATOM 659 C CA . SER A 1 84 ? -13.086 -3.657 15.383 1.00 91.50 84 SER A CA 1
ATOM 660 C C . SER A 1 84 ? -13.928 -2.699 14.547 1.00 91.50 84 SER A C 1
ATOM 662 O O . SER A 1 84 ? -15.132 -2.589 14.766 1.00 91.50 84 SER A O 1
ATOM 664 N N . TRP A 1 85 ? -13.307 -2.073 13.554 1.00 91.12 85 TRP A N 1
ATOM 665 C CA . TRP A 1 85 ? -13.949 -1.233 12.548 1.00 91.12 85 TRP A CA 1
ATOM 666 C C . TRP A 1 85 ? -13.792 -1.901 11.184 1.00 91.12 85 TRP A C 1
ATOM 668 O O . TRP A 1 85 ? -12.6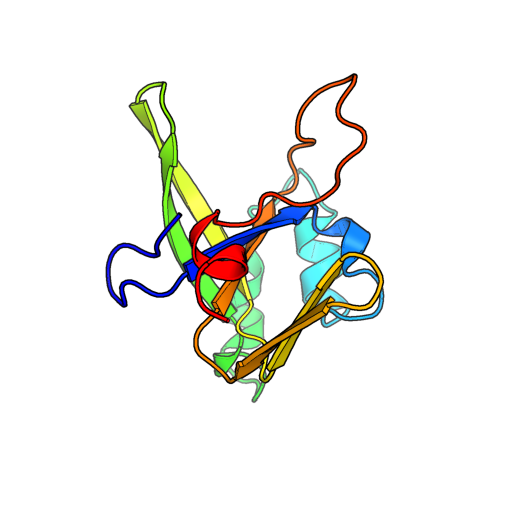73 -2.225 10.784 1.00 91.12 85 TRP A O 1
ATOM 678 N N . CYS A 1 86 ? -14.903 -2.124 10.485 1.00 91.94 86 CYS A N 1
ATOM 679 C CA . CYS A 1 86 ? -14.924 -2.736 9.159 1.00 91.94 86 CYS A CA 1
ATOM 680 C C . CYS A 1 86 ? -15.241 -1.671 8.105 1.00 91.94 86 CYS A C 1
ATOM 682 O O . CYS A 1 86 ? -16.210 -0.925 8.244 1.00 91.94 86 CYS A O 1
ATOM 684 N N . PHE A 1 87 ? -14.428 -1.610 7.055 1.00 89.19 87 PHE A N 1
ATOM 685 C CA . PHE A 1 87 ? -14.553 -0.654 5.963 1.00 89.19 87 PHE A CA 1
ATOM 686 C C . PHE A 1 87 ? -14.671 -1.395 4.637 1.00 89.19 87 PHE A C 1
ATOM 688 O O . PHE A 1 87 ? -13.693 -1.949 4.135 1.00 89.19 87 PHE A O 1
ATOM 695 N N . GLU A 1 88 ? -15.856 -1.361 4.039 1.00 85.88 88 GLU A N 1
ATOM 696 C CA . GLU A 1 88 ? -16.093 -1.918 2.708 1.00 85.88 88 GLU A CA 1
ATOM 697 C C . GLU A 1 88 ? -15.807 -0.853 1.644 1.00 85.88 88 GLU A C 1
ATOM 699 O O . GLU A 1 88 ? -16.395 0.231 1.667 1.00 85.88 88 GLU A O 1
ATOM 704 N N . SER A 1 89 ? -14.880 -1.135 0.720 1.00 75.75 89 SER A N 1
ATOM 705 C CA . SER A 1 89 ? -14.609 -0.352 -0.507 1.00 75.75 89 SER A CA 1
ATOM 706 C C . SER A 1 89 ? -14.342 1.166 -0.363 1.00 75.75 89 SER A C 1
ATOM 708 O O . SER A 1 89 ? -14.264 1.888 -1.362 1.00 75.75 89 SER A O 1
ATOM 710 N N . SER A 1 90 ? -14.172 1.677 0.857 1.00 80.94 90 SER A N 1
ATOM 711 C CA . SER A 1 90 ? -14.019 3.109 1.176 1.00 80.94 90 SER A CA 1
ATOM 712 C C . SER A 1 90 ? -12.576 3.515 1.497 1.00 80.94 90 SER A C 1
ATOM 714 O O . SER A 1 90 ? -12.268 4.708 1.607 1.00 80.94 90 SER A O 1
ATOM 716 N N . VAL A 1 91 ? -11.684 2.527 1.599 1.00 91.31 91 VAL A N 1
ATOM 717 C CA . VAL A 1 91 ? -10.277 2.687 1.965 1.00 91.31 91 VAL A CA 1
ATOM 718 C C . VAL A 1 91 ? -9.385 2.203 0.829 1.00 91.31 91 VAL A C 1
ATOM 720 O O . VAL A 1 91 ? -9.663 1.199 0.177 1.00 91.31 91 VAL A O 1
ATOM 723 N N . VAL A 1 92 ? -8.294 2.925 0.596 1.00 93.50 92 VAL A N 1
ATOM 724 C CA . VAL A 1 92 ? -7.227 2.526 -0.325 1.00 93.50 92 VAL A CA 1
ATOM 725 C C . VAL A 1 92 ? -5.938 2.351 0.472 1.00 93.50 92 VAL A C 1
ATOM 727 O O . VAL A 1 92 ? -5.630 3.155 1.351 1.00 93.50 92 VAL A O 1
ATOM 730 N N . LEU A 1 93 ? -5.170 1.307 0.178 1.00 94.62 93 LEU A N 1
ATOM 731 C CA . LEU A 1 93 ? -3.841 1.106 0.746 1.00 94.62 93 LEU A CA 1
ATOM 732 C C . LEU A 1 93 ? -2.804 1.773 -0.162 1.00 94.62 93 LEU A C 1
ATOM 734 O O . LEU A 1 93 ? -2.638 1.367 -1.306 1.00 94.62 93 LEU A O 1
ATOM 738 N N . GLY A 1 94 ? -2.110 2.799 0.320 1.00 94.69 94 GLY A N 1
ATOM 739 C CA . GLY A 1 94 ? -0.954 3.381 -0.358 1.00 94.69 94 GLY A CA 1
ATOM 740 C C . GLY A 1 94 ? 0.306 2.588 -0.027 1.00 94.69 94 GLY A C 1
ATOM 741 O O . GLY A 1 94 ? 0.739 2.567 1.126 1.00 94.69 94 GLY A O 1
ATOM 742 N N . LEU A 1 95 ? 0.896 1.944 -1.029 1.00 94.31 95 LEU A N 1
ATOM 743 C CA . LEU A 1 95 ? 2.033 1.046 -0.851 1.00 94.31 95 LEU A CA 1
ATOM 744 C C . LEU A 1 95 ? 3.342 1.840 -0.867 1.00 94.31 95 LEU A C 1
ATOM 746 O O . LEU A 1 95 ? 3.682 2.475 -1.867 1.00 94.31 95 LEU A O 1
ATOM 750 N N . THR A 1 96 ? 4.093 1.796 0.23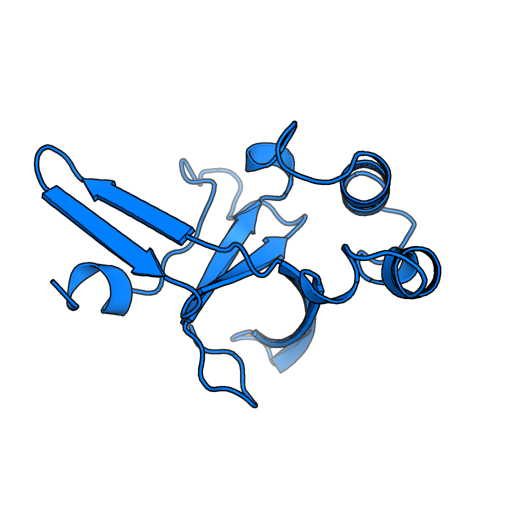5 1.00 91.50 96 THR A N 1
ATOM 751 C CA . THR A 1 96 ? 5.400 2.458 0.354 1.00 91.50 96 THR A CA 1
ATOM 752 C C . THR A 1 96 ? 6.538 1.449 0.493 1.00 91.50 96 THR A C 1
ATOM 754 O O . THR A 1 96 ? 6.412 0.427 1.167 1.00 91.50 96 THR A O 1
ATOM 757 N N . ARG A 1 97 ? 7.682 1.772 -0.123 1.00 89.31 97 ARG A N 1
ATOM 758 C CA . ARG A 1 97 ? 8.980 1.111 0.114 1.00 89.31 97 ARG A CA 1
ATOM 759 C C . ARG A 1 97 ? 9.761 1.727 1.269 1.00 89.31 97 ARG A C 1
ATOM 761 O O . ARG A 1 97 ? 10.744 1.160 1.728 1.00 89.31 97 ARG A O 1
ATOM 768 N N . ARG A 1 98 ? 9.392 2.945 1.665 1.00 85.44 98 ARG A N 1
ATOM 769 C CA . ARG A 1 98 ? 10.092 3.679 2.713 1.00 85.44 98 ARG A CA 1
ATOM 770 C C . ARG A 1 98 ? 9.630 3.161 4.061 1.00 85.44 98 ARG A C 1
ATOM 772 O O . ARG A 1 98 ? 8.433 3.192 4.342 1.00 85.44 98 ARG A O 1
ATOM 779 N N . SER A 1 99 ? 10.584 2.762 4.892 1.00 80.44 99 SER A N 1
ATOM 780 C CA . SER A 1 99 ? 10.360 2.574 6.321 1.00 80.44 99 SER A CA 1
ATOM 781 C C . SER A 1 99 ? 9.908 3.890 6.957 1.00 80.44 99 SER A C 1
ATOM 783 O O . SER A 1 99 ? 10.309 4.973 6.524 1.00 80.44 99 SER A O 1
ATOM 785 N N . PHE A 1 100 ? 9.115 3.806 8.021 1.00 82.88 100 PHE A N 1
ATOM 786 C CA . PHE A 1 100 ? 8.599 4.983 8.728 1.00 82.88 100 PHE A CA 1
ATOM 787 C C . PHE A 1 100 ? 9.603 5.620 9.704 1.00 82.88 100 PHE A C 1
ATOM 789 O O . PHE A 1 100 ? 9.264 6.520 10.468 1.00 82.88 100 PHE A O 1
ATOM 796 N N . GLY A 1 101 ? 10.856 5.173 9.657 1.00 74.38 101 GLY A N 1
ATOM 797 C CA . GLY A 1 101 ? 11.954 5.653 10.480 1.00 74.38 101 GLY A CA 1
ATOM 798 C C . GLY A 1 101 ? 12.761 4.490 11.056 1.00 74.38 101 GLY A C 1
ATOM 799 O O . GLY A 1 101 ? 12.257 3.372 11.128 1.00 74.38 101 GLY A O 1
ATOM 800 N N . PRO A 1 102 ? 14.010 4.736 11.480 1.00 65.75 102 PRO A N 1
ATOM 801 C CA . PRO A 1 102 ? 14.893 3.693 12.010 1.00 65.75 102 PRO A CA 1
ATOM 802 C C . PRO A 1 102 ? 14.423 3.102 13.350 1.00 65.75 102 PRO A C 1
ATOM 804 O O . PRO A 1 102 ? 14.885 2.036 13.730 1.00 65.75 102 PRO A O 1
ATOM 807 N N . VAL A 1 103 ? 13.518 3.787 14.057 1.00 75.88 103 VAL A N 1
ATOM 808 C CA . VAL A 1 103 ? 12.980 3.388 15.375 1.00 75.88 103 VAL A CA 1
ATOM 809 C C . VAL A 1 103 ? 11.463 3.152 15.308 1.00 75.88 103 VAL A C 1
ATOM 811 O O . VAL A 1 103 ? 10.802 2.988 16.325 1.00 75.88 103 VAL A O 1
ATOM 814 N N . ALA A 1 104 ? 10.867 3.200 14.115 1.00 76.19 104 ALA A N 1
ATOM 815 C CA . ALA A 1 104 ? 9.428 3.029 13.982 1.00 76.19 104 ALA A CA 1
ATOM 816 C C . ALA A 1 104 ? 9.053 1.555 14.195 1.00 76.19 104 ALA A C 1
ATOM 818 O O . ALA A 1 104 ? 9.396 0.706 13.380 1.00 76.19 104 ALA A O 1
ATOM 819 N N . GLU A 1 105 ? 8.309 1.267 15.262 1.00 81.25 105 GLU A N 1
ATOM 820 C CA . GLU A 1 105 ? 7.763 -0.068 15.567 1.00 81.25 105 GLU A CA 1
ATOM 821 C C . GLU A 1 105 ? 6.448 -0.367 14.821 1.00 81.25 105 GLU A C 1
ATOM 823 O O . GLU A 1 105 ? 5.713 -1.287 15.170 1.00 81.25 105 GLU A O 1
ATOM 828 N N . TYR A 1 106 ? 6.108 0.435 13.811 1.00 86.06 106 TYR A N 1
ATOM 829 C CA . TYR A 1 106 ? 4.860 0.317 13.066 1.00 86.06 106 TYR A CA 1
ATOM 830 C C . TYR A 1 106 ? 5.117 0.174 11.568 1.00 86.06 106 TYR A C 1
ATOM 832 O O . TYR A 1 106 ? 6.027 0.782 11.005 1.00 86.06 106 TYR A O 1
ATOM 840 N N . GLU A 1 107 ? 4.256 -0.601 10.912 1.00 88.50 107 GLU A N 1
ATOM 841 C CA . GLU A 1 107 ? 4.350 -0.889 9.476 1.00 88.50 107 GLU A CA 1
ATOM 842 C C . GLU A 1 107 ? 3.249 -0.212 8.647 1.00 88.50 107 GLU A C 1
ATOM 844 O O . GLU A 1 107 ? 3.199 -0.359 7.423 1.00 88.50 107 GLU A O 1
ATOM 849 N N . ALA A 1 108 ? 2.375 0.561 9.296 1.00 91.62 108 ALA A N 1
ATOM 850 C CA . ALA A 1 108 ? 1.331 1.316 8.626 1.00 91.62 108 ALA A CA 1
ATOM 851 C C . ALA A 1 108 ? 0.992 2.629 9.345 1.00 91.62 108 ALA A C 1
ATOM 853 O O . ALA A 1 108 ? 1.055 2.728 10.569 1.00 91.62 108 ALA A O 1
ATOM 854 N N . LEU A 1 109 ? 0.569 3.624 8.567 1.00 91.44 109 LEU A N 1
ATOM 855 C CA . LEU A 1 109 ? -0.026 4.873 9.026 1.00 91.44 109 LEU A CA 1
ATOM 856 C C . LEU A 1 109 ? -1.515 4.863 8.702 1.00 91.44 109 LEU A C 1
ATOM 858 O O . LEU A 1 109 ? -1.916 4.886 7.534 1.00 91.44 109 LEU A O 1
ATOM 862 N N . LEU A 1 110 ? -2.331 4.867 9.750 1.00 91.25 110 LEU A N 1
ATOM 863 C CA . LEU A 1 110 ? -3.780 4.904 9.640 1.00 91.25 110 LEU A CA 1
ATOM 864 C C . LEU A 1 110 ? -4.273 6.354 9.763 1.00 91.25 110 LEU A C 1
ATOM 866 O O . LEU A 1 110 ? -3.868 7.060 10.690 1.00 91.25 110 LEU A O 1
ATOM 870 N N . PRO A 1 111 ? -5.172 6.813 8.874 1.00 89.12 111 PRO A N 1
ATOM 871 C CA . PRO A 1 111 ? -5.953 8.021 9.106 1.00 89.12 111 PRO A CA 1
ATOM 872 C C . PRO A 1 111 ? -6.700 7.932 10.451 1.00 89.12 111 PRO A C 1
ATOM 874 O O . PRO A 1 111 ? -7.434 6.960 10.651 1.00 89.12 111 PRO A O 1
ATOM 877 N N . PRO A 1 112 ? -6.555 8.910 11.369 1.00 87.12 112 PRO A N 1
ATOM 878 C CA . PRO A 1 112 ? -7.252 8.902 12.659 1.00 87.12 112 PRO A CA 1
ATOM 879 C C . PRO A 1 112 ? -8.775 8.786 12.534 1.00 87.12 112 PRO A C 1
ATOM 881 O O . PRO A 1 112 ? -9.430 8.262 13.432 1.00 87.12 112 PRO A O 1
ATOM 884 N N . GLU A 1 113 ? -9.336 9.239 11.413 1.00 86.81 113 GLU A N 1
ATOM 885 C CA . GLU A 1 113 ? -10.760 9.158 11.095 1.00 86.81 113 GLU A CA 1
ATOM 886 C C . GLU A 1 113 ? -11.271 7.709 11.050 1.00 86.81 113 GLU A C 1
ATOM 888 O O . GLU A 1 113 ? -12.425 7.469 11.392 1.00 86.81 113 GLU A O 1
ATOM 893 N N . LEU A 1 114 ? -10.415 6.730 10.723 1.00 86.25 114 LEU A N 1
ATOM 894 C CA . LEU A 1 114 ? -10.773 5.305 10.771 1.00 86.25 114 LEU A CA 1
ATOM 895 C C . LEU A 1 114 ? -11.076 4.818 12.193 1.00 86.25 114 LEU A C 1
ATOM 897 O O . LEU A 1 114 ? -11.753 3.818 12.371 1.00 86.25 114 LEU A O 1
ATOM 901 N N . LEU A 1 115 ? -10.573 5.503 13.217 1.00 83.69 115 LEU A N 1
ATOM 902 C CA . LEU A 1 115 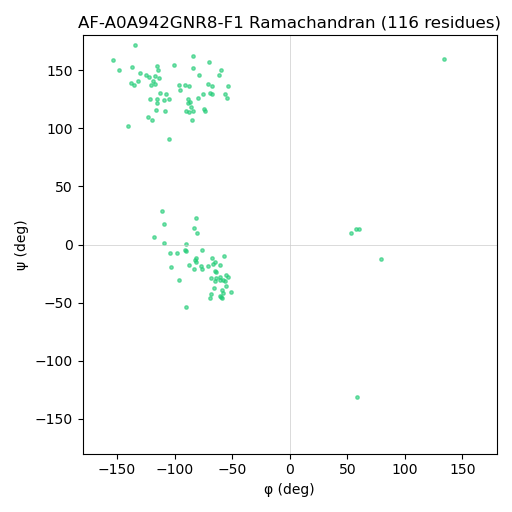? -10.789 5.120 14.614 1.00 83.69 115 LEU A CA 1
ATOM 903 C C . LEU A 1 115 ? -11.920 5.919 15.274 1.00 83.69 115 LEU A C 1
ATOM 905 O O . LEU A 1 115 ? -12.285 5.631 16.410 1.00 83.69 115 LEU A O 1
ATOM 909 N N . GLN A 1 116 ? -12.444 6.930 14.577 1.00 74.19 116 GLN A N 1
ATOM 910 C CA . GLN A 1 116 ? -13.556 7.771 15.028 1.00 74.19 116 GLN A CA 1
ATOM 911 C C . GLN A 1 116 ? -14.879 7.400 14.347 1.00 74.19 116 GLN A C 1
ATOM 913 O O . GLN A 1 116 ? -15.938 7.758 14.845 1.00 74.19 116 GLN A O 1
ATOM 918 N N . ALA A 1 117 ? -14.823 6.699 13.212 1.00 59.31 117 ALA A N 1
ATOM 919 C CA . ALA A 1 117 ? -15.984 6.333 12.404 1.00 59.31 117 ALA A CA 1
ATOM 920 C C . ALA A 1 117 ? -16.746 5.086 12.906 1.00 59.31 117 ALA A C 1
ATOM 922 O O . ALA A 1 117 ? -17.430 4.446 12.110 1.00 59.31 117 ALA A O 1
ATOM 923 N N . GLY A 1 118 ? -16.627 4.724 14.188 1.00 50.94 118 GLY A N 1
ATOM 924 C CA . GLY A 1 118 ? -17.359 3.603 14.792 1.00 50.94 118 GLY A CA 1
ATOM 925 C C . GLY A 1 118 ? -17.971 3.955 16.129 1.00 50.94 118 GLY A C 1
ATOM 926 O O . GLY A 1 118 ? -17.339 4.749 16.861 1.00 50.94 118 GLY A O 1
#

Radius of gyration: 14.42 Å; Cα contacts (8 Å, |Δi|>4): 175; chains: 1; bounding box: 33×34×41 Å

Solvent-accessible surface area (backbone atoms only — not comparable to full-atom values): 7140 Å² total; per-residue (Å²): 83,60,37,83,84,82,60,32,41,34,33,38,33,33,53,75,84,39,66,90,72,48,60,70,69,57,50,52,40,56,69,38,88,93,51,61,63,59,71,53,49,75,78,29,61,87,41,90,61,33,82,34,49,45,82,38,68,45,77,50,102,78,80,50,73,48,76,28,39,25,38,48,51,68,66,48,76,50,73,60,86,97,44,74,41,78,41,70,68,52,48,31,38,31,47,35,84,66,74,81,50,101,81,51,92,58,64,62,48,72,34,70,63,68,76,63,76,111

Mean predicted aligned error: 5.44 Å